Protein AF-A0A7I4YGG4-F1 (afdb_monomer_lite)

Radius of gyration: 18.82 Å; chains: 1; boundi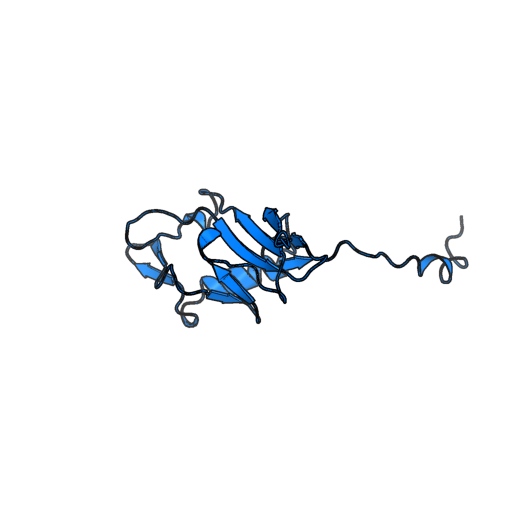ng box: 49×36×64 Å

Organism: Haemonchus contortus (NCBI:txid6289)

Foldseek 3Di:
DPDLPAAEDEAAAADPVLLVQVLCLCPPVVQVQWDDDPNFTEGPDQLAFRDDPNWTKHLDQVSEDADQQFRYKYKYFDDCPPPHQVRYAYPVRHHRGIMITTHGPQWYHHNPDTDHPDPPPPPCVPVPPPDDDD

Sequence (134 aa):
MTADIWSSRFAQTGPIERTSLFRSTVFGAAAGYLKFSDRRHIINDPYRPFMFGSRSYYWNSELQKPTDELPVQCVNKIDPQDSQFGRVHFSNDTRPTEIAYGCAEGDYGCGYNCCQEGTFFTSILFAGYYSCLH

InterPro domains:
  IPR002619 Domain of unknown function CX [PF01705] (57-116)

Secondary structure (DSSP, 8-state):
------EEEE-B---HHHHHHHHHHHH-GGG-SEEEETTEEEES-SSSPEEETTEEEESSTTT----SS--EEEEEEPPTT-TTGGGEE-TTS----EEEEEE-TTEEEETTEEEE-----TTHHHH-SS----

pLDDT: mean 85.74, std 18.83, range [35.34, 98.31]

Structure (mmCIF, N/CA/C/O backbone):
data_AF-A0A7I4YGG4-F1
#
_entry.id   AF-A0A7I4YGG4-F1
#
loop_
_atom_site.group_PDB
_atom_site.id
_atom_site.type_symbol
_atom_site.label_atom_id
_atom_site.label_alt_id
_atom_site.label_comp_id
_atom_site.label_asym_id
_atom_site.label_entity_id
_atom_site.label_seq_id
_atom_site.pdbx_PDB_ins_code
_atom_site.Cartn_x
_atom_site.Cartn_y
_atom_site.Cartn_z
_atom_site.occupancy
_atom_site.B_iso_or_equiv
_atom_site.auth_seq_id
_atom_site.auth_comp_id
_atom_site.auth_asym_id
_atom_site.auth_atom_id
_atom_site.pdbx_PDB_model_num
ATOM 1 N N . MET A 1 1 ? 33.072 -0.814 -4.515 1.00 37.69 1 MET A N 1
ATOM 2 C CA . MET A 1 1 ? 31.872 -0.234 -3.881 1.00 37.69 1 MET A CA 1
ATOM 3 C C . MET A 1 1 ? 30.872 0.022 -4.991 1.00 37.69 1 MET A C 1
ATOM 5 O O . MET A 1 1 ? 30.929 1.069 -5.619 1.00 37.69 1 MET A O 1
ATOM 9 N N . THR A 1 2 ? 30.064 -0.976 -5.335 1.00 43.91 2 THR A N 1
ATOM 10 C CA . THR A 1 2 ? 28.906 -0.777 -6.210 1.00 43.91 2 THR A CA 1
ATOM 11 C C . THR A 1 2 ? 27.868 -0.055 -5.365 1.00 43.91 2 THR A C 1
ATOM 13 O O . THR A 1 2 ? 27.467 -0.572 -4.330 1.00 43.91 2 THR A O 1
ATOM 16 N N . ALA A 1 3 ? 27.541 1.188 -5.711 1.00 48.25 3 ALA A N 1
ATOM 17 C CA . ALA A 1 3 ? 26.389 1.841 -5.114 1.00 48.25 3 ALA A CA 1
ATOM 18 C C . ALA A 1 3 ? 25.163 1.078 -5.611 1.00 48.25 3 ALA A C 1
ATOM 20 O O . ALA A 1 3 ? 24.969 0.982 -6.822 1.00 48.25 3 ALA A O 1
ATOM 21 N N . ASP A 1 4 ? 24.390 0.492 -4.707 1.00 54.34 4 ASP A N 1
ATOM 22 C CA . ASP A 1 4 ? 23.168 -0.183 -5.103 1.00 54.34 4 ASP A CA 1
ATOM 23 C C . ASP A 1 4 ? 22.196 0.888 -5.639 1.00 54.34 4 ASP A C 1
ATOM 25 O O . ASP A 1 4 ? 21.771 1.779 -4.898 1.00 54.34 4 ASP A O 1
ATOM 29 N N . ILE A 1 5 ? 21.915 0.873 -6.949 1.00 61.88 5 ILE A N 1
ATOM 30 C CA . ILE A 1 5 ? 21.136 1.906 -7.664 1.00 61.88 5 ILE A CA 1
ATOM 31 C C . ILE A 1 5 ? 19.633 1.670 -7.434 1.00 61.88 5 ILE A C 1
ATOM 33 O O . ILE A 1 5 ? 18.834 1.560 -8.360 1.00 61.88 5 ILE A O 1
ATOM 37 N N . TRP A 1 6 ? 19.226 1.552 -6.174 1.00 74.81 6 TRP A N 1
ATOM 38 C CA . TRP A 1 6 ? 17.820 1.437 -5.811 1.00 74.81 6 TRP A CA 1
ATOM 39 C C . TRP A 1 6 ? 17.204 2.830 -5.711 1.00 74.81 6 TRP A C 1
ATOM 41 O O . TRP A 1 6 ? 17.750 3.723 -5.060 1.00 74.81 6 TRP A O 1
ATOM 51 N N . SER A 1 7 ? 16.046 3.029 -6.340 1.00 80.25 7 SER A N 1
ATOM 52 C CA . SER A 1 7 ? 15.343 4.313 -6.318 1.00 80.25 7 SER A CA 1
ATOM 53 C C . SER A 1 7 ? 13.973 4.163 -5.670 1.00 80.25 7 SER A C 1
ATOM 55 O O . SER A 1 7 ? 13.187 3.313 -6.080 1.00 80.25 7 SER A O 1
ATOM 57 N N . SER A 1 8 ? 13.679 5.001 -4.672 1.00 87.00 8 SER A N 1
ATOM 58 C CA . SER A 1 8 ? 12.348 5.114 -4.064 1.00 87.00 8 SER A CA 1
ATOM 59 C C . SER A 1 8 ? 11.665 6.398 -4.526 1.00 87.00 8 SER A C 1
ATOM 61 O O . SER A 1 8 ? 12.281 7.467 -4.535 1.00 87.00 8 SER A O 1
ATOM 63 N N . ARG A 1 9 ? 10.402 6.295 -4.952 1.00 88.25 9 ARG A N 1
ATOM 64 C CA . ARG A 1 9 ? 9.614 7.414 -5.484 1.00 88.25 9 ARG A CA 1
ATOM 65 C C . ARG A 1 9 ? 8.170 7.345 -5.002 1.00 88.25 9 ARG A C 1
ATOM 67 O O . ARG A 1 9 ? 7.598 6.264 -4.849 1.00 88.25 9 ARG A O 1
ATOM 74 N N . PHE A 1 10 ? 7.545 8.508 -4.833 1.00 91.50 10 PHE A N 1
ATOM 75 C CA . PHE A 1 10 ? 6.099 8.562 -4.643 1.00 91.50 10 PHE A CA 1
ATOM 76 C C . PHE A 1 10 ? 5.373 8.252 -5.950 1.00 91.50 10 PHE A C 1
ATOM 78 O O . PHE A 1 10 ? 5.771 8.715 -7.021 1.00 91.50 10 PHE A O 1
ATOM 85 N N . ALA A 1 11 ? 4.312 7.457 -5.852 1.00 89.31 11 ALA A N 1
ATOM 86 C CA . ALA A 1 11 ? 3.470 7.131 -6.986 1.00 89.31 11 ALA A CA 1
ATOM 87 C C . ALA A 1 11 ? 2.656 8.363 -7.412 1.00 89.31 11 ALA A C 1
ATOM 89 O O . ALA A 1 11 ? 2.084 9.068 -6.580 1.00 89.31 11 ALA A O 1
ATOM 90 N N . GLN A 1 12 ? 2.585 8.598 -8.718 1.00 91.69 12 GLN A N 1
ATOM 91 C CA . GLN A 1 12 ? 1.694 9.587 -9.324 1.00 91.69 12 GLN A CA 1
ATOM 92 C C . GLN A 1 12 ? 0.256 9.053 -9.366 1.00 91.69 12 GLN A C 1
ATOM 94 O O . GLN A 1 12 ? -0.007 7.920 -8.967 1.00 91.69 12 GLN A O 1
ATOM 99 N N . THR A 1 13 ? -0.700 9.827 -9.880 1.00 90.19 13 THR A N 1
ATOM 100 C CA . THR A 1 13 ? -2.052 9.310 -10.138 1.00 90.19 13 THR A CA 1
ATOM 101 C C . THR A 1 13 ? -2.009 8.198 -11.192 1.00 90.19 13 THR A C 1
ATOM 103 O O . THR A 1 13 ? -1.320 8.307 -12.202 1.00 90.19 13 THR A O 1
ATOM 106 N N . GLY A 1 14 ? -2.731 7.105 -10.943 1.00 87.31 14 GLY A N 1
ATOM 107 C CA . GLY A 1 14 ? -2.787 5.943 -11.832 1.00 87.31 14 GLY A CA 1
ATOM 108 C C . GLY A 1 14 ? -4.140 5.743 -12.512 1.00 87.31 14 GLY A C 1
ATOM 109 O O . GLY A 1 14 ? -5.090 6.477 -12.234 1.00 87.31 14 GLY A O 1
ATOM 110 N N . PRO 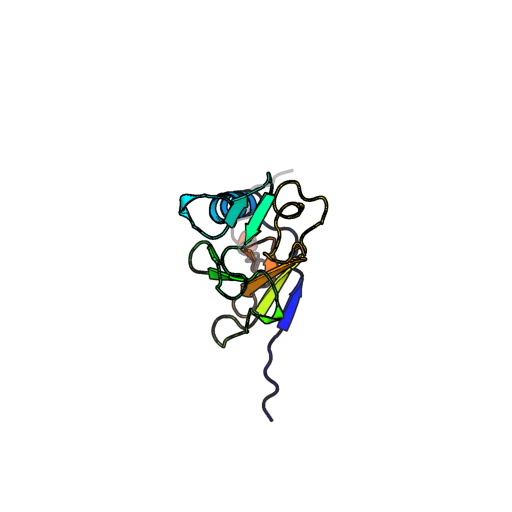A 1 15 ? -4.265 4.701 -13.354 1.00 88.25 15 PRO A N 1
ATOM 111 C CA . PRO A 1 15 ? -5.530 4.335 -13.983 1.00 88.25 15 PRO A CA 1
ATOM 112 C C . PRO A 1 15 ? -6.628 4.044 -12.951 1.00 88.25 15 PRO A C 1
ATOM 114 O O . PRO A 1 15 ? -6.422 3.279 -11.998 1.00 88.25 15 PRO A O 1
ATOM 117 N N . ILE A 1 16 ? -7.813 4.623 -13.164 1.00 90.38 16 ILE A N 1
ATOM 118 C CA . ILE A 1 16 ? -8.960 4.514 -12.247 1.00 90.38 16 ILE A CA 1
ATOM 119 C C . ILE A 1 16 ? -9.421 3.059 -12.121 1.00 90.38 16 ILE A C 1
ATOM 121 O O . ILE A 1 16 ? -9.589 2.564 -11.008 1.00 90.38 16 ILE A O 1
ATOM 125 N N . GLU A 1 17 ? -9.567 2.352 -13.244 1.00 92.38 17 GLU A N 1
ATOM 126 C CA . GLU A 1 17 ? -10.028 0.957 -13.264 1.00 92.38 17 GLU A CA 1
ATOM 127 C C . GLU A 1 17 ? -9.122 0.054 -12.427 1.00 92.38 17 GLU A C 1
ATOM 129 O O . GLU A 1 17 ? -9.586 -0.668 -11.544 1.00 92.38 17 GLU A O 1
ATOM 134 N N . ARG A 1 18 ? -7.804 0.158 -12.630 1.00 92.25 18 ARG A N 1
ATOM 135 C CA . ARG A 1 18 ? -6.834 -0.650 -11.888 1.00 92.25 18 ARG A CA 1
ATOM 136 C C . ARG A 1 18 ? -6.808 -0.297 -10.40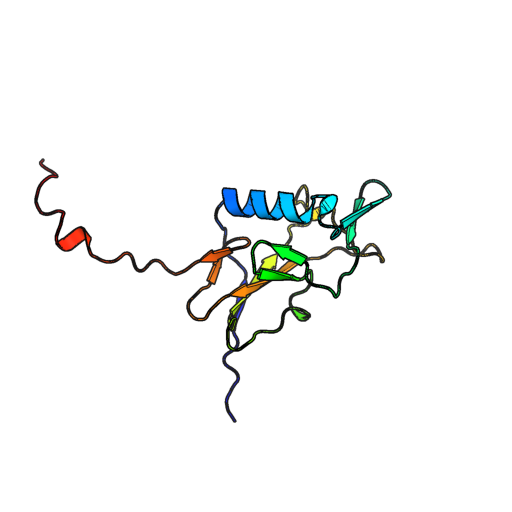2 1.00 92.25 18 ARG A C 1
ATOM 138 O O . ARG A 1 18 ? -6.644 -1.181 -9.567 1.00 92.25 18 ARG A O 1
ATOM 145 N N . THR A 1 19 ? -6.995 0.978 -10.072 1.00 93.19 19 THR A N 1
ATOM 146 C CA . THR A 1 19 ? -7.101 1.454 -8.687 1.00 93.19 19 THR A CA 1
ATOM 147 C C . THR A 1 19 ? -8.349 0.901 -7.995 1.00 93.19 19 THR A C 1
ATOM 149 O O . THR A 1 19 ? -8.281 0.486 -6.838 1.00 93.19 19 THR A O 1
ATOM 152 N N . SER A 1 20 ? -9.476 0.846 -8.707 1.00 95.12 20 SER A N 1
ATOM 153 C CA . SER A 1 20 ? -10.722 0.262 -8.206 1.00 95.12 20 SER A CA 1
ATOM 154 C C . SER A 1 20 ? -10.591 -1.247 -7.990 1.00 95.12 20 SER A C 1
ATOM 156 O O . SER A 1 20 ? -10.927 -1.750 -6.916 1.00 95.12 20 SER A O 1
ATOM 158 N N . LEU A 1 21 ? -9.996 -1.963 -8.952 1.00 96.25 21 LEU A N 1
ATOM 159 C CA . LEU A 1 21 ? -9.707 -3.393 -8.822 1.00 96.25 21 LEU A CA 1
ATOM 160 C C . LEU A 1 21 ? -8.804 -3.675 -7.620 1.00 96.25 21 LEU A C 1
ATOM 162 O O . LEU A 1 21 ? -9.140 -4.527 -6.801 1.00 96.25 21 LEU A O 1
ATOM 166 N N . PHE A 1 22 ? -7.723 -2.911 -7.459 1.00 96.56 22 PHE A N 1
ATOM 167 C CA . PHE A 1 22 ? -6.826 -3.028 -6.312 1.00 96.56 22 PHE A CA 1
ATOM 168 C C . PHE A 1 22 ? -7.578 -2.897 -4.983 1.00 96.56 22 PHE A C 1
ATOM 170 O O . PHE A 1 22 ? -7.480 -3.775 -4.125 1.00 96.56 22 PHE A O 1
ATOM 177 N N . ARG A 1 23 ? -8.396 -1.846 -4.833 1.00 96.19 23 ARG A N 1
ATOM 178 C CA . ARG A 1 23 ? -9.244 -1.650 -3.647 1.00 96.19 23 ARG A CA 1
ATOM 179 C C . ARG A 1 23 ? -10.175 -2.843 -3.434 1.00 96.19 23 ARG A C 1
ATOM 181 O O . ARG A 1 23 ? -10.225 -3.386 -2.336 1.00 96.19 23 ARG A O 1
ATOM 188 N N . SER A 1 24 ? -10.871 -3.299 -4.473 1.00 96.12 24 SER A N 1
ATOM 189 C CA . SER A 1 24 ? -11.785 -4.442 -4.359 1.00 96.12 24 SER A CA 1
ATOM 190 C C . SER A 1 24 ? -11.082 -5.726 -3.895 1.00 96.12 24 SER A C 1
ATOM 192 O O . SER A 1 24 ? -11.634 -6.459 -3.077 1.00 96.12 24 SER A O 1
ATOM 194 N N . THR A 1 25 ? -9.845 -5.970 -4.346 1.00 96.06 25 THR A N 1
ATOM 195 C CA . THR A 1 25 ? -9.036 -7.121 -3.926 1.00 96.06 25 THR A CA 1
ATOM 196 C C . THR A 1 25 ? -8.607 -7.001 -2.468 1.00 96.06 25 THR A C 1
ATOM 198 O O . THR A 1 25 ? -8.789 -7.944 -1.704 1.00 96.06 25 THR A O 1
ATOM 201 N N . VAL A 1 26 ? -8.079 -5.844 -2.056 1.00 96.38 26 VAL A N 1
ATOM 202 C CA . VAL A 1 26 ? -7.570 -5.645 -0.688 1.00 96.38 26 VAL A CA 1
ATOM 203 C C . VAL A 1 26 ? -8.686 -5.722 0.356 1.00 96.38 26 VAL A C 1
ATOM 205 O O . VAL A 1 26 ? -8.506 -6.327 1.412 1.00 96.38 26 VAL A O 1
ATOM 208 N N . PHE A 1 27 ? -9.851 -5.143 0.055 1.00 96.25 27 PHE A N 1
ATOM 209 C CA . PHE A 1 27 ? -11.014 -5.140 0.949 1.00 96.25 27 PHE A CA 1
ATOM 210 C C . PHE A 1 27 ? -11.912 -6.378 0.799 1.00 96.25 27 PHE A C 1
ATOM 212 O O . PHE A 1 27 ? -12.874 -6.534 1.554 1.00 96.25 27 PHE A O 1
ATOM 219 N N . GLY A 1 28 ? -11.619 -7.269 -0.150 1.00 94.81 28 GLY A N 1
ATOM 220 C CA . GLY A 1 28 ? -12.366 -8.505 -0.345 1.00 94.81 28 GLY A CA 1
ATOM 221 C C . GLY A 1 28 ? -12.148 -9.476 0.815 1.00 94.81 28 GLY A C 1
ATOM 222 O O . GLY A 1 28 ? -11.024 -9.897 1.075 1.00 94.81 28 GLY A O 1
ATOM 223 N N . ALA A 1 29 ? -13.225 -9.893 1.488 1.00 88.00 29 ALA A N 1
ATOM 224 C CA . ALA A 1 29 ? -13.138 -10.784 2.652 1.00 88.00 29 ALA A CA 1
ATOM 225 C C . ALA A 1 29 ? -12.409 -12.107 2.347 1.00 88.00 29 ALA A C 1
ATOM 227 O O . ALA A 1 29 ? -11.652 -12.605 3.177 1.00 88.00 29 ALA A O 1
ATOM 228 N N . ALA A 1 30 ? -12.585 -12.637 1.132 1.00 88.94 30 ALA A N 1
ATOM 229 C CA . ALA A 1 30 ? -11.925 -13.858 0.670 1.00 88.94 30 ALA A CA 1
ATOM 230 C C . ALA A 1 30 ? -10.391 -13.736 0.582 1.00 88.94 30 ALA A C 1
ATOM 232 O O . ALA A 1 30 ? -9.702 -14.751 0.614 1.00 88.94 30 ALA A O 1
ATOM 233 N N . ALA A 1 31 ? -9.852 -12.517 0.485 1.00 91.69 31 ALA A N 1
ATOM 234 C CA . ALA A 1 31 ? -8.416 -12.290 0.381 1.00 91.69 31 ALA A CA 1
ATOM 235 C C . ALA A 1 31 ? -7.694 -12.402 1.736 1.00 91.69 31 ALA A C 1
ATOM 237 O O . ALA A 1 31 ? -6.487 -12.630 1.777 1.00 91.69 31 ALA A O 1
ATOM 238 N N . GLY A 1 32 ? -8.417 -12.250 2.853 1.00 94.81 32 GLY A N 1
ATOM 239 C CA . GLY A 1 32 ? -7.864 -12.439 4.195 1.00 94.81 32 GLY A CA 1
ATOM 240 C C . GLY A 1 32 ? -6.807 -11.410 4.618 1.00 94.81 32 GLY A C 1
ATOM 241 O O . GLY A 1 32 ? -6.090 -11.658 5.584 1.00 94.81 32 GLY A O 1
ATOM 242 N N . TYR A 1 33 ? -6.696 -10.264 3.940 1.00 96.44 33 TYR A N 1
ATOM 243 C CA . TYR A 1 33 ? -5.735 -9.205 4.296 1.00 96.44 33 TYR A CA 1
ATOM 244 C C . TYR A 1 33 ? -6.224 -8.307 5.432 1.00 96.44 33 TYR A C 1
ATOM 246 O O . TYR A 1 33 ? -5.434 -7.853 6.262 1.00 96.44 33 TYR A O 1
ATOM 254 N N . LEU A 1 34 ? -7.534 -8.071 5.474 1.00 96.75 34 LEU A N 1
ATOM 255 C CA . LEU A 1 34 ? -8.190 -7.229 6.461 1.00 96.75 34 LEU A CA 1
ATOM 256 C C . LEU A 1 34 ? -9.256 -8.043 7.196 1.00 96.75 34 LEU A C 1
ATOM 258 O O . LEU A 1 34 ? -10.064 -8.733 6.573 1.00 96.75 34 LEU A O 1
ATOM 262 N N . LYS A 1 35 ? -9.306 -7.918 8.518 1.00 95.00 35 LYS A N 1
ATOM 263 C CA . LYS A 1 35 ? -10.446 -8.332 9.338 1.00 95.00 35 LYS A CA 1
ATOM 264 C C . LYS A 1 35 ? -11.321 -7.122 9.611 1.00 95.00 35 LYS A C 1
ATOM 266 O O . LYS A 1 35 ? -10.825 -6.040 9.906 1.00 95.00 35 LYS A O 1
ATOM 271 N N . PHE A 1 36 ? -12.633 -7.305 9.567 1.00 92.50 36 PHE A N 1
ATOM 272 C CA . PHE A 1 36 ? -13.561 -6.281 10.027 1.00 92.50 36 PHE A CA 1
ATOM 273 C C . PHE A 1 36 ? -13.900 -6.511 11.505 1.00 92.50 36 PHE A C 1
ATOM 275 O O . PHE A 1 36 ? -14.379 -7.584 11.869 1.00 92.50 36 PHE A O 1
ATOM 282 N N . SER A 1 37 ? -13.621 -5.525 12.358 1.00 90.50 37 SER A N 1
ATOM 283 C CA . SER A 1 37 ? -13.949 -5.527 13.793 1.00 90.50 37 SER A CA 1
ATOM 284 C C . SER A 1 37 ? -14.276 -4.109 14.230 1.00 90.50 37 SER A C 1
ATOM 286 O O . SER A 1 37 ? -13.655 -3.163 13.753 1.00 90.50 37 SER A O 1
ATOM 288 N N . ASP A 1 38 ? -15.254 -3.943 15.118 1.00 87.62 38 ASP A N 1
ATOM 289 C CA . ASP A 1 38 ? -15.580 -2.642 15.726 1.00 87.62 38 ASP A CA 1
ATOM 290 C C . ASP A 1 38 ? -15.791 -1.515 14.700 1.00 87.62 38 ASP A C 1
ATOM 292 O O . ASP A 1 38 ? -15.353 -0.380 14.881 1.00 87.62 38 ASP A O 1
ATOM 296 N N . ARG A 1 39 ? -16.471 -1.848 13.592 1.00 86.19 39 ARG A N 1
ATOM 297 C CA . ARG A 1 39 ? -16.749 -0.961 12.444 1.00 86.19 39 ARG A CA 1
ATOM 298 C C . ARG A 1 39 ? -15.500 -0.430 11.724 1.00 86.19 39 ARG A C 1
ATOM 300 O O . ARG A 1 39 ? -15.580 0.581 11.027 1.00 86.19 39 ARG A O 1
ATOM 307 N N . ARG A 1 40 ? -14.357 -1.096 11.882 1.00 89.94 40 ARG A N 1
ATOM 308 C CA . ARG A 1 40 ? -13.070 -0.728 11.283 1.00 89.94 40 ARG A CA 1
ATOM 309 C C . ARG A 1 40 ? -12.448 -1.923 10.567 1.00 89.94 40 ARG A C 1
ATOM 311 O O . ARG A 1 40 ? -12.728 -3.077 10.893 1.00 89.94 40 ARG A O 1
ATOM 318 N N . HIS A 1 41 ? -11.598 -1.637 9.586 1.00 96.00 41 HIS A N 1
ATOM 319 C CA . HIS A 1 41 ? -10.772 -2.652 8.941 1.00 96.00 41 HIS A CA 1
ATOM 320 C C . HIS A 1 41 ? -9.427 -2.727 9.658 1.00 96.00 41 HIS A C 1
ATOM 322 O O . HIS A 1 41 ? -8.718 -1.730 9.743 1.00 96.00 41 HIS A O 1
ATOM 328 N N . ILE A 1 42 ? -9.085 -3.901 10.172 1.00 97.00 42 ILE A N 1
ATOM 329 C CA . ILE A 1 42 ? -7.837 -4.170 10.880 1.00 97.00 42 ILE A CA 1
ATOM 330 C C . ILE A 1 42 ? -6.950 -5.028 9.980 1.00 97.00 42 ILE A C 1
ATOM 332 O O . ILE A 1 42 ? -7.401 -6.049 9.461 1.00 97.00 42 ILE A O 1
ATOM 336 N N . ILE A 1 43 ? -5.700 -4.616 9.791 1.00 97.56 43 ILE A N 1
ATOM 337 C CA . ILE A 1 43 ? -4.687 -5.385 9.063 1.00 97.56 43 ILE A CA 1
ATOM 338 C C . ILE A 1 43 ? -4.408 -6.681 9.825 1.00 97.56 43 ILE A C 1
ATOM 340 O O . ILE A 1 43 ? -4.061 -6.641 11.005 1.00 97.56 43 ILE A O 1
ATOM 344 N N . ASN A 1 44 ? -4.554 -7.823 9.148 1.00 96.19 44 ASN A N 1
ATOM 345 C CA . ASN A 1 44 ? -4.371 -9.135 9.775 1.00 96.19 44 ASN A CA 1
ATOM 346 C C . ASN A 1 44 ? -2.905 -9.431 10.106 1.00 96.19 44 ASN A C 1
ATOM 348 O O . ASN A 1 44 ? -2.610 -9.898 11.202 1.00 96.19 44 ASN A O 1
ATOM 352 N N . ASP A 1 45 ? -2.000 -9.149 9.171 1.00 96.06 45 ASP A N 1
ATOM 353 C CA . ASP A 1 45 ? -0.557 -9.306 9.349 1.00 96.06 45 ASP A CA 1
ATOM 354 C C . ASP A 1 45 ? 0.159 -8.143 8.640 1.00 96.06 45 ASP A C 1
ATOM 356 O O . ASP A 1 45 ? 0.155 -8.089 7.409 1.00 96.06 45 ASP A O 1
ATOM 360 N N . PRO A 1 46 ? 0.728 -7.175 9.382 1.00 96.31 46 PRO A N 1
ATOM 361 C CA . PRO A 1 46 ? 1.360 -6.002 8.786 1.00 96.31 46 PRO A CA 1
ATOM 362 C C . PRO A 1 46 ? 2.726 -6.292 8.158 1.00 96.31 46 PRO A C 1
ATOM 364 O O . PRO A 1 46 ? 3.202 -5.474 7.372 1.00 96.31 46 PRO A O 1
ATOM 367 N N . TYR A 1 47 ? 3.353 -7.425 8.490 1.00 96.50 47 TYR A N 1
ATOM 368 C CA . TYR A 1 47 ? 4.681 -7.799 7.998 1.00 96.50 47 TYR A CA 1
ATOM 369 C C . TYR A 1 47 ? 4.616 -8.687 6.757 1.00 96.50 47 TYR A C 1
ATOM 371 O O . TYR A 1 47 ? 5.594 -8.796 6.014 1.00 96.50 47 TYR A O 1
ATOM 379 N N . ARG A 1 48 ? 3.460 -9.305 6.507 1.00 96.00 48 ARG A N 1
ATOM 380 C CA . ARG A 1 48 ? 3.218 -10.104 5.311 1.00 96.00 48 ARG A CA 1
ATOM 381 C C . ARG A 1 48 ? 2.713 -9.226 4.161 1.00 96.00 48 ARG A C 1
ATOM 383 O O . ARG A 1 48 ? 1.785 -8.441 4.360 1.00 96.00 48 ARG A O 1
ATOM 390 N N . PRO A 1 49 ? 3.262 -9.371 2.940 1.00 96.75 49 PRO A N 1
ATOM 391 C CA . PRO A 1 49 ? 2.727 -8.657 1.795 1.00 96.75 49 PRO A CA 1
ATOM 392 C C . PRO A 1 49 ? 1.319 -9.137 1.458 1.00 96.75 49 PRO A C 1
ATOM 394 O O . PRO A 1 49 ? 0.997 -10.324 1.575 1.00 96.75 49 PRO A O 1
ATOM 397 N N . PHE A 1 50 ? 0.508 -8.216 0.954 1.00 96.62 50 PHE A N 1
ATOM 398 C CA . PHE A 1 50 ? -0.725 -8.557 0.264 1.00 96.62 50 PHE A CA 1
ATOM 399 C C . PHE A 1 50 ? -0.495 -8.534 -1.249 1.00 96.62 50 PHE A C 1
ATOM 401 O O . PHE A 1 50 ? 0.327 -7.769 -1.758 1.00 96.62 50 PHE A O 1
ATOM 408 N N . MET A 1 51 ? -1.192 -9.409 -1.972 1.00 96.38 51 MET A N 1
ATOM 409 C CA . MET A 1 51 ? -0.965 -9.628 -3.398 1.00 96.38 51 MET A CA 1
ATOM 410 C C . MET A 1 51 ? -2.054 -8.953 -4.222 1.00 96.38 51 MET A C 1
ATOM 412 O O . MET A 1 51 ? -3.243 -9.073 -3.926 1.00 96.38 51 MET A O 1
ATOM 416 N N . PHE A 1 52 ? -1.651 -8.291 -5.302 1.00 95.38 52 PHE A N 1
ATOM 417 C CA . PHE A 1 52 ? -2.564 -7.834 -6.343 1.00 95.38 52 PHE A CA 1
ATOM 418 C C . PHE A 1 52 ? -1.953 -8.115 -7.716 1.00 95.38 52 PHE A C 1
ATOM 420 O O . PHE A 1 52 ? -0.858 -7.649 -8.044 1.00 95.38 52 PHE A O 1
ATOM 427 N N . GLY A 1 53 ? -2.647 -8.934 -8.510 1.00 92.38 53 GLY A N 1
ATOM 428 C CA . GLY A 1 53 ? -2.027 -9.599 -9.655 1.00 92.38 53 GLY A CA 1
ATOM 429 C C . GLY A 1 53 ? -0.858 -10.472 -9.188 1.00 92.38 53 GLY A C 1
ATOM 430 O O . GLY A 1 53 ? -0.993 -11.243 -8.243 1.00 92.38 53 GLY A O 1
ATOM 431 N N . SER A 1 54 ? 0.303 -10.319 -9.820 1.00 92.31 54 SER A N 1
ATOM 432 C CA . SER A 1 54 ? 1.549 -11.009 -9.460 1.00 92.31 54 SER A CA 1
ATOM 433 C C . SER A 1 54 ? 2.479 -10.184 -8.559 1.00 92.31 54 SER A C 1
ATOM 435 O O . SER A 1 54 ? 3.636 -10.557 -8.379 1.00 92.31 54 SER A O 1
ATOM 437 N N . ARG A 1 55 ? 2.014 -9.051 -8.011 1.00 95.06 55 ARG A N 1
ATOM 438 C CA . ARG A 1 55 ? 2.864 -8.096 -7.288 1.00 95.06 55 ARG A CA 1
ATOM 439 C C . ARG A 1 55 ? 2.551 -8.066 -5.794 1.00 95.06 55 ARG A C 1
ATOM 441 O O . ARG A 1 55 ? 1.385 -8.041 -5.400 1.00 95.06 55 ARG A O 1
ATOM 448 N N . SER A 1 56 ? 3.614 -8.026 -4.997 1.00 97.50 56 SER A N 1
ATOM 449 C CA . SER A 1 56 ? 3.574 -7.841 -3.546 1.00 97.50 56 SER A CA 1
ATOM 450 C C . SER A 1 56 ? 3.458 -6.363 -3.183 1.00 97.50 56 SER A C 1
ATOM 452 O O . SER A 1 56 ? 4.212 -5.531 -3.695 1.00 97.50 56 SER A O 1
ATOM 454 N N . TYR A 1 57 ? 2.545 -6.058 -2.267 1.00 98.31 57 TYR A N 1
ATOM 455 C CA . TYR A 1 57 ? 2.324 -4.731 -1.703 1.00 98.31 57 TYR A CA 1
ATOM 456 C C . TYR A 1 57 ? 2.451 -4.786 -0.182 1.00 98.31 57 TYR A C 1
ATOM 458 O O . TYR A 1 57 ? 2.117 -5.789 0.450 1.00 98.31 57 TYR A O 1
ATOM 466 N N . TYR A 1 58 ? 2.925 -3.691 0.400 1.00 98.31 58 TYR A N 1
ATOM 467 C CA . TYR A 1 58 ? 3.254 -3.590 1.816 1.00 98.31 58 TYR A CA 1
ATOM 468 C C . TYR A 1 58 ? 2.605 -2.353 2.425 1.00 98.31 58 TYR A C 1
ATOM 470 O O . TYR A 1 58 ? 2.529 -1.311 1.781 1.00 98.31 58 TYR A O 1
ATOM 478 N N . TRP A 1 59 ? 2.191 -2.451 3.687 1.00 97.50 59 TRP A N 1
ATOM 479 C CA . TRP A 1 59 ? 1.614 -1.339 4.460 1.00 97.50 59 TRP A CA 1
ATOM 480 C C . TRP A 1 59 ? 2.656 -0.331 4.979 1.00 97.50 59 TRP A C 1
ATOM 482 O O . TRP A 1 59 ? 2.300 0.628 5.661 1.00 97.50 59 TRP A O 1
ATOM 492 N N . ASN A 1 60 ? 3.941 -0.576 4.704 1.00 95.31 60 ASN A N 1
ATOM 493 C CA . ASN A 1 60 ? 5.074 0.274 5.062 1.00 95.31 60 ASN A CA 1
ATOM 494 C C . ASN A 1 60 ? 6.173 0.103 3.994 1.00 95.31 60 ASN A C 1
ATOM 496 O O . ASN A 1 60 ? 6.526 -1.031 3.652 1.00 95.31 60 ASN A O 1
ATOM 500 N N . SER A 1 61 ? 6.711 1.207 3.469 1.00 95.81 61 SER A N 1
ATOM 501 C CA . SER A 1 61 ? 7.820 1.191 2.504 1.00 95.81 61 SER A CA 1
ATOM 502 C C . SER A 1 61 ? 9.094 0.552 3.038 1.00 95.81 61 SER A C 1
ATOM 504 O O . SER A 1 61 ? 9.830 -0.057 2.270 1.00 95.81 61 SER A O 1
ATOM 506 N N . GLU A 1 62 ? 9.326 0.570 4.346 1.00 94.81 62 GLU A N 1
ATOM 507 C CA . GLU A 1 62 ? 10.482 -0.089 4.953 1.00 94.81 62 GLU A CA 1
ATOM 508 C C . GLU A 1 62 ? 10.455 -1.614 4.776 1.00 94.81 62 GLU A C 1
ATOM 510 O O . GLU A 1 62 ? 11.512 -2.248 4.786 1.00 94.81 62 GLU A O 1
ATOM 515 N N . LEU A 1 63 ? 9.269 -2.211 4.607 1.00 96.12 63 LEU A N 1
ATOM 516 C CA . LEU A 1 63 ? 9.101 -3.654 4.405 1.00 96.12 63 LEU A CA 1
ATOM 517 C C . LEU A 1 63 ? 9.254 -4.066 2.942 1.00 96.12 63 LEU A C 1
ATOM 519 O O . LEU A 1 63 ? 9.648 -5.198 2.663 1.00 96.12 63 LEU A O 1
ATOM 523 N N . GLN A 1 64 ? 8.971 -3.160 2.006 1.00 95.88 64 GLN A N 1
ATOM 524 C CA . GLN A 1 64 ? 9.238 -3.414 0.600 1.00 95.88 64 GLN A CA 1
ATOM 525 C C . GLN A 1 64 ? 10.740 -3.239 0.363 1.00 95.88 64 GLN A C 1
ATOM 527 O O . GLN A 1 64 ? 11.281 -2.147 0.508 1.00 95.88 64 GLN A O 1
ATOM 532 N N . LYS A 1 65 ? 11.428 -4.324 0.008 1.00 93.94 65 LYS A N 1
ATOM 533 C CA . LYS A 1 65 ? 12.847 -4.280 -0.353 1.00 93.94 65 LYS A CA 1
ATOM 534 C C . LYS A 1 65 ? 12.987 -4.347 -1.876 1.00 93.94 65 LYS A C 1
ATOM 536 O O . LYS A 1 65 ? 12.440 -5.282 -2.463 1.00 93.94 65 LYS A O 1
ATOM 541 N N . PRO A 1 66 ? 13.659 -3.373 -2.515 1.00 92.00 66 PRO A N 1
ATOM 542 C CA . PRO A 1 66 ? 14.044 -3.475 -3.919 1.00 92.00 66 PRO A CA 1
ATOM 543 C C . PRO A 1 66 ? 14.829 -4.765 -4.194 1.00 92.00 66 PRO A C 1
ATOM 545 O O . PRO A 1 66 ? 15.577 -5.230 -3.331 1.00 92.00 66 PRO A O 1
ATOM 548 N N . THR A 1 67 ? 14.632 -5.339 -5.378 1.00 92.81 67 THR A N 1
ATOM 549 C CA . THR A 1 67 ? 15.364 -6.516 -5.877 1.00 92.81 67 THR A CA 1
ATOM 550 C C . THR A 1 67 ? 15.858 -6.239 -7.287 1.00 92.81 67 THR A C 1
ATOM 552 O O . THR A 1 67 ? 15.371 -5.303 -7.919 1.00 92.81 67 THR A O 1
ATOM 555 N N . ASP A 1 68 ? 16.764 -7.070 -7.804 1.00 91.94 68 ASP A N 1
ATOM 556 C CA . ASP A 1 68 ? 17.293 -6.921 -9.166 1.00 91.94 68 ASP A CA 1
ATOM 557 C C . ASP A 1 68 ? 16.170 -6.889 -10.222 1.00 91.94 68 ASP A C 1
ATOM 559 O O . ASP A 1 68 ? 16.242 -6.134 -11.188 1.00 91.94 68 ASP A O 1
ATOM 563 N N . GLU A 1 69 ? 15.084 -7.644 -10.022 1.00 91.62 69 GLU A N 1
ATOM 564 C CA . GLU A 1 69 ? 13.924 -7.646 -10.922 1.00 91.62 69 GLU A CA 1
ATOM 565 C C . GLU A 1 69 ? 12.994 -6.442 -10.725 1.00 91.62 69 GLU A C 1
ATOM 567 O O . GLU A 1 69 ? 12.316 -6.020 -11.665 1.00 91.62 69 GLU A O 1
ATOM 572 N N . LEU A 1 70 ? 12.910 -5.910 -9.502 1.00 94.44 70 LEU A N 1
ATOM 573 C CA . LEU A 1 70 ? 12.032 -4.799 -9.129 1.00 94.44 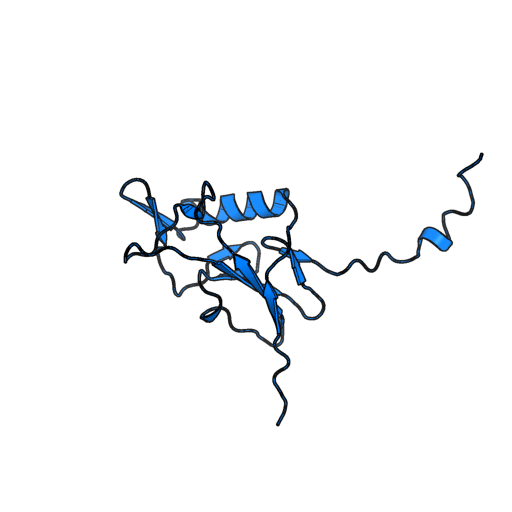70 LEU A CA 1
ATOM 574 C C . LEU A 1 70 ? 12.819 -3.688 -8.404 1.00 94.44 70 LEU A C 1
ATOM 576 O O . LEU A 1 70 ? 12.582 -3.443 -7.211 1.00 94.44 70 LEU A O 1
ATOM 580 N N . PRO A 1 71 ? 13.746 -3.005 -9.104 1.00 95.06 71 PRO A N 1
ATOM 581 C CA . PRO A 1 71 ? 14.660 -2.035 -8.504 1.00 95.06 71 PRO A CA 1
ATOM 582 C C . PRO A 1 71 ? 13.993 -0.741 -8.028 1.00 95.06 71 PRO A C 1
ATOM 584 O O . PRO A 1 71 ? 14.570 0.004 -7.230 1.00 95.06 71 PRO A O 1
ATOM 587 N N . VAL A 1 72 ? 12.799 -0.431 -8.536 1.00 94.75 72 VAL A N 1
ATOM 588 C CA . VAL A 1 72 ? 12.124 0.845 -8.282 1.00 94.75 72 VAL A CA 1
ATOM 589 C C . VAL A 1 72 ? 11.058 0.661 -7.211 1.00 94.75 72 VAL A C 1
ATOM 591 O O . VAL A 1 72 ? 10.009 0.074 -7.462 1.00 94.75 72 VAL A O 1
ATOM 594 N N . GLN A 1 73 ? 11.273 1.208 -6.020 1.00 96.69 73 GLN A N 1
ATOM 595 C CA . GLN A 1 73 ? 10.240 1.257 -4.991 1.00 96.69 73 GLN A CA 1
ATOM 596 C C . GLN A 1 73 ? 9.260 2.400 -5.279 1.00 96.69 73 GLN A C 1
ATOM 598 O O . GLN A 1 73 ? 9.639 3.565 -5.387 1.00 96.69 73 GLN A O 1
ATOM 603 N N . CYS A 1 74 ? 7.977 2.067 -5.349 1.00 97.12 74 CYS A N 1
ATOM 604 C CA . CYS A 1 74 ? 6.876 3.001 -5.516 1.00 97.12 74 CYS A CA 1
ATOM 605 C C . CYS A 1 74 ? 6.056 3.069 -4.231 1.00 97.12 74 CYS A C 1
ATOM 607 O O . CYS A 1 74 ? 5.632 2.039 -3.706 1.00 97.12 74 CYS A O 1
ATOM 609 N N . VAL A 1 75 ? 5.811 4.283 -3.744 1.00 97.69 75 VAL A N 1
ATOM 610 C CA . VAL A 1 75 ? 5.088 4.536 -2.494 1.00 97.69 75 VAL A CA 1
ATOM 611 C C . VAL A 1 75 ? 3.856 5.383 -2.777 1.00 97.69 75 VAL A C 1
ATOM 613 O O . VAL A 1 75 ? 3.963 6.533 -3.196 1.00 97.69 75 VAL A O 1
ATOM 616 N N . ASN A 1 76 ? 2.672 4.837 -2.533 1.00 96.88 76 ASN A N 1
ATOM 617 C CA . ASN A 1 76 ? 1.422 5.576 -2.624 1.00 96.88 76 ASN A CA 1
ATOM 618 C C . ASN A 1 76 ? 0.990 6.017 -1.220 1.00 96.88 76 ASN A C 1
ATOM 620 O O . ASN A 1 76 ? 0.778 5.172 -0.349 1.00 96.88 76 ASN A O 1
ATOM 624 N N . LYS A 1 77 ? 0.891 7.327 -0.978 1.00 96.06 77 LYS A N 1
ATOM 625 C CA . LYS A 1 77 ? 0.452 7.855 0.320 1.00 96.06 77 LYS A CA 1
ATOM 626 C C . LYS A 1 77 ? -1.042 7.612 0.511 1.00 96.06 77 LYS A C 1
ATOM 628 O O . LYS A 1 77 ? -1.835 7.793 -0.408 1.00 96.06 77 LYS A O 1
ATOM 633 N N . ILE A 1 78 ? -1.423 7.221 1.720 1.00 96.31 78 ILE A N 1
ATOM 634 C CA . ILE A 1 78 ? -2.827 7.109 2.104 1.00 96.31 78 ILE A CA 1
ATOM 635 C C . ILE A 1 78 ? -3.263 8.462 2.657 1.00 96.31 78 ILE A C 1
ATOM 637 O O . ILE A 1 78 ? -2.742 8.915 3.677 1.00 96.31 78 ILE A O 1
ATOM 641 N N . ASP A 1 79 ? -4.235 9.091 2.000 1.00 94.31 79 ASP A N 1
ATOM 642 C CA . ASP A 1 79 ? -4.943 10.232 2.575 1.00 94.31 79 ASP A CA 1
ATOM 643 C C . ASP A 1 79 ? -5.748 9.752 3.801 1.00 94.31 79 ASP A C 1
ATOM 645 O O . ASP A 1 79 ? -6.574 8.842 3.668 1.00 94.31 79 ASP A O 1
ATOM 649 N N . PRO A 1 80 ? -5.557 10.338 4.999 1.00 93.62 80 PRO A N 1
ATOM 650 C CA . PRO A 1 80 ? -6.368 10.020 6.172 1.00 93.62 80 PRO A CA 1
ATOM 651 C C . PRO A 1 80 ? -7.880 10.220 5.975 1.00 93.62 80 PRO A C 1
ATOM 653 O O . PRO A 1 80 ? -8.660 9.648 6.738 1.00 93.62 80 PRO A O 1
ATOM 656 N N . GLN A 1 81 ? -8.291 11.030 4.993 1.00 95.31 81 GLN A N 1
ATOM 657 C CA . GLN A 1 81 ? -9.688 11.254 4.609 1.00 95.31 81 GLN A CA 1
ATOM 658 C C . GLN A 1 81 ? -10.190 10.280 3.532 1.00 95.31 81 GLN A C 1
ATOM 660 O O . GLN A 1 81 ? -11.370 10.327 3.178 1.00 95.31 81 GLN A O 1
ATOM 665 N N . ASP A 1 82 ? -9.343 9.377 3.022 1.00 94.25 82 ASP A N 1
ATOM 666 C CA . ASP A 1 82 ? -9.778 8.360 2.067 1.00 94.25 82 ASP A CA 1
ATOM 667 C C . ASP A 1 82 ? -10.889 7.495 2.676 1.00 94.25 82 ASP A C 1
ATOM 669 O O . ASP A 1 82 ? -10.772 6.955 3.781 1.00 94.25 82 ASP A O 1
ATOM 673 N N . SER A 1 83 ? -11.985 7.343 1.933 1.00 91.81 83 SER A N 1
ATOM 674 C CA . SER A 1 83 ? -13.199 6.683 2.416 1.00 91.81 83 SER A CA 1
ATOM 675 C C . SER A 1 83 ? -13.008 5.201 2.751 1.00 91.81 83 SER A C 1
ATOM 677 O O . SER A 1 83 ? -13.792 4.657 3.534 1.00 91.81 83 SER A O 1
ATOM 679 N N . GLN A 1 84 ? -11.980 4.556 2.192 1.00 93.44 84 GLN A N 1
ATOM 680 C CA . GLN A 1 84 ? -11.658 3.152 2.421 1.00 93.44 84 GLN A CA 1
ATOM 681 C C . GLN A 1 84 ? -10.345 3.006 3.192 1.00 93.44 84 GLN A C 1
ATOM 683 O O . GLN A 1 84 ? -10.354 2.570 4.344 1.00 93.44 84 GLN A O 1
ATOM 688 N N . PHE A 1 85 ? -9.216 3.387 2.593 1.00 95.62 85 PHE A N 1
ATOM 689 C CA . PHE A 1 85 ? -7.893 3.204 3.190 1.00 95.62 85 PHE A CA 1
ATOM 690 C C . PHE A 1 85 ? -7.674 4.078 4.429 1.00 95.62 85 PHE A C 1
ATOM 692 O O . PHE A 1 85 ? -7.011 3.629 5.361 1.00 95.62 85 PHE A O 1
ATOM 699 N N . GLY A 1 86 ? -8.311 5.250 4.524 1.00 94.06 86 GLY A N 1
ATOM 700 C CA . GLY A 1 86 ? -8.257 6.103 5.720 1.00 94.06 86 GLY A CA 1
ATOM 701 C C . GLY A 1 86 ? -8.920 5.481 6.961 1.00 94.06 86 GLY A C 1
ATOM 702 O O . GLY A 1 86 ? -8.738 5.965 8.080 1.00 94.06 86 GLY A O 1
ATOM 703 N N . ARG A 1 87 ? -9.672 4.383 6.783 1.00 93.44 87 ARG A N 1
ATOM 704 C CA . ARG A 1 87 ? -10.343 3.610 7.846 1.00 93.44 87 ARG A CA 1
ATOM 705 C C . ARG A 1 87 ? -9.671 2.266 8.138 1.00 93.44 87 ARG A C 1
ATOM 707 O O . ARG A 1 87 ? -10.232 1.457 8.884 1.00 93.44 87 ARG A O 1
ATOM 714 N N . VAL A 1 88 ? -8.509 2.011 7.541 1.00 96.56 88 VAL A N 1
ATOM 715 C CA . VAL A 1 88 ? -7.679 0.843 7.841 1.00 96.56 88 VAL A CA 1
ATOM 716 C C . VAL A 1 88 ? -6.807 1.151 9.055 1.00 96.56 88 VAL A C 1
ATOM 718 O O . VAL A 1 88 ? -6.282 2.253 9.195 1.00 96.56 88 VAL A O 1
ATOM 721 N N . HIS A 1 89 ? -6.670 0.176 9.945 1.00 97.12 89 HIS A N 1
ATOM 722 C CA . HIS A 1 89 ? -5.904 0.277 11.179 1.00 97.12 89 HIS A CA 1
ATOM 723 C C . HIS A 1 89 ? -4.978 -0.928 11.344 1.00 97.12 89 HIS A C 1
ATOM 725 O O . HIS A 1 89 ? -5.289 -2.043 10.927 1.00 97.12 89 HIS A O 1
ATOM 731 N N . PHE A 1 90 ? -3.852 -0.707 12.005 1.00 96.81 90 PHE A N 1
ATOM 732 C CA . PHE A 1 90 ? -3.074 -1.766 12.629 1.00 96.81 90 PHE A CA 1
ATOM 733 C C . PHE A 1 90 ? -3.753 -2.231 13.928 1.00 96.81 90 PHE A C 1
ATOM 735 O O . PHE A 1 90 ? -4.663 -1.582 14.446 1.00 96.81 90 PHE A O 1
ATOM 742 N N . SER A 1 91 ? -3.302 -3.358 14.482 1.00 94.62 91 SER A N 1
ATOM 743 C CA . SER A 1 91 ? -3.836 -3.914 15.736 1.00 94.62 91 SER A CA 1
ATOM 744 C C . SER A 1 91 ? -3.583 -3.034 16.967 1.00 94.62 91 SER A C 1
ATOM 746 O O . SER A 1 91 ? -4.293 -3.159 17.958 1.00 94.62 91 SER A O 1
ATOM 748 N N . ASN A 1 92 ? -2.603 -2.132 16.900 1.00 94.56 92 ASN A N 1
ATOM 749 C CA . ASN A 1 92 ? -2.298 -1.130 17.926 1.00 94.56 92 ASN A CA 1
ATOM 750 C C . ASN A 1 92 ? -3.043 0.204 17.702 1.00 94.56 92 ASN A C 1
ATOM 752 O O . ASN A 1 92 ? -2.598 1.241 18.187 1.00 94.56 92 ASN A O 1
ATOM 756 N N . ASP A 1 93 ? -4.128 0.187 16.921 1.00 92.50 93 ASP A N 1
ATOM 757 C CA . ASP A 1 93 ? -4.969 1.330 16.548 1.00 92.50 93 ASP A CA 1
ATOM 758 C C . ASP A 1 93 ? -4.307 2.427 15.696 1.00 92.50 93 ASP A C 1
ATOM 760 O O . ASP A 1 93 ? -5.018 3.314 15.200 1.00 92.50 93 ASP A O 1
ATOM 764 N N . THR A 1 94 ? -2.998 2.364 15.428 1.00 95.56 94 THR A N 1
ATOM 765 C CA . THR A 1 94 ? -2.360 3.293 14.487 1.00 95.56 94 THR A CA 1
ATOM 766 C C . THR A 1 94 ? -2.809 3.005 13.054 1.00 95.56 94 THR A C 1
ATOM 768 O O . THR A 1 94 ? -3.410 1.969 12.757 1.00 95.56 94 THR A O 1
ATOM 771 N N . ARG A 1 95 ? -2.575 3.953 12.143 1.00 95.88 95 ARG A N 1
ATOM 772 C CA . ARG A 1 95 ? -3.002 3.841 10.743 1.00 95.88 95 ARG A CA 1
ATOM 773 C C . ARG A 1 95 ? -1.802 3.685 9.816 1.00 95.88 95 ARG A C 1
ATOM 775 O O . ARG A 1 95 ? -0.793 4.354 10.048 1.00 95.88 95 ARG A O 1
ATOM 782 N N . PRO A 1 96 ? -1.908 2.866 8.755 1.00 97.00 96 PRO A N 1
ATOM 783 C CA . PRO A 1 96 ? -0.939 2.920 7.674 1.00 97.00 96 PRO A CA 1
ATOM 784 C C . PRO A 1 96 ? -1.010 4.300 7.015 1.00 97.00 96 PRO A C 1
ATOM 786 O O . PRO A 1 96 ? -2.088 4.853 6.801 1.00 97.00 96 PRO A O 1
ATOM 789 N N . THR A 1 97 ? 0.151 4.864 6.706 1.00 97.31 97 THR A N 1
ATOM 790 C CA . THR A 1 97 ? 0.272 6.173 6.044 1.00 97.31 97 THR A CA 1
ATOM 791 C C . THR A 1 97 ? 0.567 6.034 4.555 1.00 97.31 97 THR A C 1
ATOM 793 O O . THR A 1 97 ? 0.556 7.018 3.814 1.00 97.31 97 THR A O 1
ATOM 796 N N . GLU A 1 98 ? 0.836 4.813 4.100 1.00 97.44 98 GLU A N 1
ATOM 797 C CA . GLU A 1 98 ? 1.270 4.523 2.746 1.00 97.44 98 GLU A CA 1
ATOM 798 C C . GLU A 1 98 ? 1.088 3.050 2.384 1.00 97.44 98 GLU A C 1
ATOM 800 O O . GLU A 1 98 ? 0.865 2.190 3.236 1.00 97.44 98 GLU A O 1
ATOM 805 N N . ILE A 1 99 ? 1.204 2.778 1.089 1.00 98.12 99 ILE A N 1
ATOM 806 C CA . ILE A 1 99 ? 1.316 1.446 0.513 1.00 98.12 99 ILE A CA 1
ATOM 807 C C . ILE A 1 99 ? 2.513 1.454 -0.429 1.00 98.12 99 ILE A C 1
ATOM 809 O O . ILE A 1 99 ? 2.592 2.304 -1.315 1.00 98.12 99 ILE A O 1
ATOM 813 N N . ALA A 1 100 ? 3.414 0.491 -0.271 1.00 98.12 100 ALA A N 1
ATOM 814 C CA . ALA A 1 100 ? 4.617 0.379 -1.082 1.00 98.12 100 ALA A CA 1
ATOM 815 C C . ALA A 1 100 ? 4.635 -0.893 -1.931 1.00 98.12 100 ALA A C 1
ATOM 817 O O . ALA A 1 100 ? 4.137 -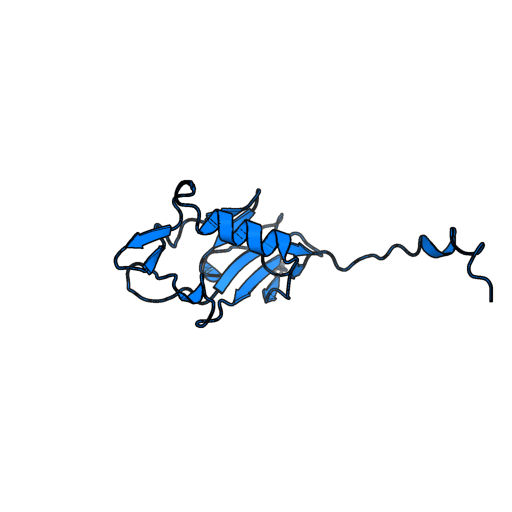1.938 -1.514 1.00 98.12 100 ALA A O 1
ATOM 818 N N . TYR A 1 101 ? 5.228 -0.804 -3.118 1.00 98.12 101 TYR A N 1
ATOM 819 C CA . TYR A 1 101 ? 5.400 -1.909 -4.061 1.00 98.12 101 TYR A CA 1
ATOM 820 C C . TYR A 1 101 ? 6.615 -1.665 -4.960 1.00 98.12 101 TYR A C 1
ATOM 822 O O . TYR A 1 101 ? 7.012 -0.525 -5.169 1.00 98.12 101 TYR A O 1
ATOM 830 N N . GLY A 1 102 ? 7.219 -2.727 -5.490 1.00 96.81 102 GLY A N 1
ATOM 831 C CA . GLY A 1 102 ? 8.329 -2.603 -6.444 1.00 96.81 102 GLY A CA 1
ATOM 832 C C . GLY A 1 102 ? 7.830 -2.467 -7.883 1.00 96.81 102 GLY A C 1
ATOM 833 O O . GLY A 1 102 ? 6.754 -2.974 -8.188 1.00 96.81 102 GLY A O 1
ATOM 834 N N . CYS A 1 103 ? 8.611 -1.852 -8.765 1.00 95.88 103 CYS A N 1
ATOM 835 C CA . CYS A 1 103 ? 8.444 -1.776 -10.217 1.00 95.88 103 CYS A CA 1
ATOM 836 C C . CYS A 1 103 ? 9.769 -2.113 -10.912 1.00 95.88 103 CYS A C 1
ATOM 838 O O . CYS A 1 103 ? 10.829 -2.042 -10.287 1.00 95.88 103 CYS A O 1
ATOM 840 N N . ALA A 1 104 ? 9.687 -2.512 -12.184 1.00 94.25 104 ALA A N 1
ATOM 841 C CA . ALA A 1 104 ? 10.861 -2.828 -12.989 1.00 94.25 104 ALA A CA 1
ATOM 842 C C . ALA A 1 104 ? 11.716 -1.575 -13.240 1.00 94.25 104 ALA A C 1
ATOM 844 O O . ALA A 1 104 ? 11.267 -0.444 -13.038 1.00 94.25 104 ALA A O 1
ATOM 845 N N . GLU A 1 105 ? 12.953 -1.772 -13.686 1.00 91.56 105 GLU A N 1
ATOM 846 C CA . GLU A 1 105 ? 13.796 -0.662 -14.128 1.00 91.56 105 GLU A CA 1
ATOM 847 C C . GLU A 1 105 ? 13.126 0.113 -15.276 1.00 91.56 105 GLU A C 1
ATOM 849 O O . GLU A 1 105 ? 12.508 -0.479 -16.158 1.00 91.56 105 GLU A O 1
ATOM 854 N N . GLY A 1 106 ? 13.220 1.445 -15.254 1.00 88.94 106 GLY A N 1
ATOM 855 C CA . GLY A 1 106 ? 12.588 2.325 -16.247 1.00 88.94 106 GLY A CA 1
ATOM 856 C C . GLY A 1 106 ? 11.091 2.583 -16.031 1.00 88.94 106 GLY A C 1
ATOM 857 O O . GLY A 1 106 ? 10.562 3.552 -16.576 1.00 88.94 106 GLY A O 1
ATOM 858 N N . ASP A 1 107 ? 10.418 1.792 -15.194 1.00 92.88 107 ASP A N 1
ATOM 859 C CA . ASP A 1 107 ? 9.035 2.046 -14.795 1.00 92.88 107 ASP A CA 1
ATOM 860 C C . ASP A 1 107 ? 8.961 3.069 -13.642 1.00 92.88 107 ASP A C 1
ATOM 862 O O . ASP A 1 107 ? 9.883 3.235 -12.836 1.00 92.88 107 ASP A O 1
ATOM 866 N N . TYR A 1 108 ? 7.803 3.714 -13.504 1.00 92.00 108 TYR A N 1
ATOM 867 C CA . TYR A 1 108 ? 7.451 4.556 -12.362 1.00 92.00 108 TYR A CA 1
ATOM 868 C C . TYR A 1 108 ? 6.097 4.163 -11.760 1.00 92.00 108 TYR A C 1
ATOM 870 O O . TYR A 1 108 ? 5.254 3.523 -12.392 1.00 92.00 108 TYR A O 1
ATOM 878 N N . GLY A 1 109 ? 5.866 4.563 -10.510 1.00 94.06 109 GLY A N 1
ATOM 879 C CA . GLY A 1 109 ? 4.607 4.306 -9.815 1.00 94.06 109 GLY A CA 1
ATOM 880 C C . GLY A 1 109 ? 3.488 5.226 -10.295 1.00 94.06 109 GLY A C 1
ATOM 881 O O . GLY A 1 109 ? 3.623 6.446 -10.237 1.00 94.06 109 GLY A O 1
ATOM 882 N N . CYS A 1 110 ? 2.359 4.652 -10.705 1.00 93.94 110 CYS A N 1
ATOM 883 C CA . CYS A 1 110 ? 1.138 5.365 -11.077 1.00 93.94 110 CYS A CA 1
ATOM 884 C C . CYS A 1 110 ? -0.069 4.713 -10.371 1.00 93.94 110 CYS A C 1
ATOM 886 O O . CYS A 1 110 ? -0.610 3.680 -10.779 1.00 93.94 110 CYS A O 1
ATOM 888 N N . GLY A 1 111 ? -0.488 5.295 -9.250 1.00 94.44 111 GLY A N 1
ATOM 889 C CA . GLY A 1 111 ? -1.526 4.787 -8.361 1.00 94.44 111 GLY A CA 1
ATOM 890 C C . GLY A 1 111 ? -1.062 3.517 -7.658 1.00 94.44 111 GLY A C 1
ATOM 891 O O . GLY A 1 111 ? -0.197 3.555 -6.790 1.00 94.44 111 GLY A O 1
ATOM 892 N N . TYR A 1 112 ? -1.651 2.384 -8.033 1.00 95.31 112 TYR A N 1
ATOM 893 C CA . TYR A 1 112 ? -1.208 1.059 -7.588 1.00 95.31 112 TYR A CA 1
ATOM 894 C C . TYR A 1 112 ? -0.652 0.237 -8.754 1.00 95.31 112 TYR A C 1
ATOM 896 O O . TYR A 1 112 ? -0.704 -0.990 -8.725 1.00 95.31 112 TYR A O 1
ATOM 904 N N . ASN A 1 113 ? -0.180 0.890 -9.819 1.00 95.00 113 ASN A N 1
ATOM 905 C CA . ASN A 1 113 ? 0.419 0.269 -10.999 1.00 95.00 113 ASN A CA 1
ATOM 906 C C . ASN A 1 113 ? 1.860 0.735 -11.232 1.00 95.00 113 ASN A C 1
ATOM 908 O O . ASN A 1 113 ? 2.288 1.746 -10.675 1.00 95.00 113 ASN A O 1
ATOM 912 N N . CYS A 1 114 ? 2.575 -0.004 -12.077 1.00 94.00 114 CYS A N 1
ATOM 913 C CA . CYS A 1 114 ? 3.787 0.462 -12.734 1.00 94.00 114 CYS A CA 1
ATOM 914 C C . CYS A 1 114 ? 3.397 0.978 -14.122 1.00 94.00 114 CYS A C 1
ATOM 916 O O . CYS A 1 114 ? 2.686 0.289 -14.859 1.00 94.00 114 CYS A O 1
ATOM 918 N N . CYS A 1 115 ? 3.802 2.199 -14.439 1.00 93.12 115 CYS A N 1
ATOM 919 C CA . CYS A 1 115 ? 3.641 2.803 -15.750 1.00 93.12 115 CYS A CA 1
ATOM 920 C C . CYS A 1 115 ? 5.019 3.015 -16.364 1.00 93.12 115 CYS A C 1
ATOM 922 O O . CYS A 1 115 ? 5.984 3.305 -15.662 1.00 93.12 115 CYS A O 1
ATOM 924 N N . GLN A 1 116 ? 5.080 2.913 -17.683 1.00 90.69 116 GLN A N 1
ATOM 925 C CA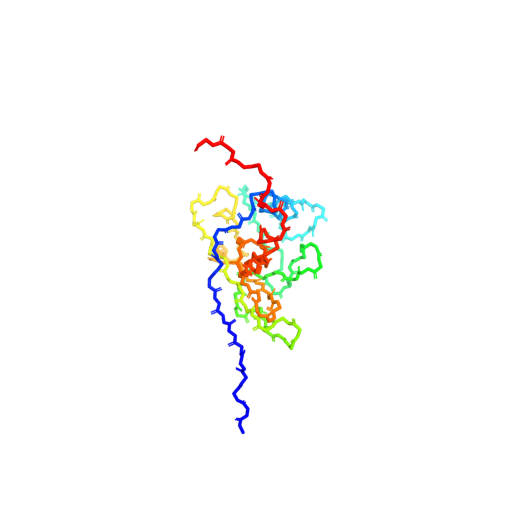 . GLN A 1 116 ? 6.237 3.342 -18.452 1.00 90.69 116 GLN A CA 1
ATOM 926 C C . GLN A 1 116 ? 6.026 4.785 -18.871 1.00 90.69 116 GLN A C 1
ATOM 928 O O . GLN A 1 116 ? 4.893 5.202 -19.145 1.00 90.69 116 GLN A O 1
ATOM 933 N N . GLU A 1 117 ? 7.103 5.567 -18.915 1.00 78.25 117 GLU A N 1
ATOM 934 C CA . GLU A 1 117 ? 7.052 6.796 -19.694 1.00 78.25 117 GLU A CA 1
ATOM 935 C C . GLU A 1 117 ? 6.774 6.360 -21.124 1.00 78.25 117 GLU A C 1
ATOM 937 O O . GLU A 1 117 ? 7.486 5.519 -21.675 1.00 78.25 117 GLU A O 1
ATOM 942 N N . GLY A 1 118 ? 5.661 6.830 -21.686 1.00 62.00 118 GLY A N 1
ATOM 943 C CA . GLY A 1 118 ? 5.287 6.436 -23.027 1.00 62.00 118 GLY A CA 1
ATOM 944 C C . GLY A 1 118 ? 6.430 6.790 -23.966 1.00 62.00 118 GLY A C 1
ATOM 945 O O . GLY A 1 118 ? 6.610 7.957 -24.302 1.00 62.00 118 GLY A O 1
ATOM 946 N N . THR A 1 119 ? 7.143 5.784 -24.473 1.00 48.28 119 THR A N 1
ATOM 947 C CA . THR A 1 119 ? 7.632 5.874 -25.840 1.00 48.28 119 THR A CA 1
ATOM 948 C C . THR A 1 119 ? 6.373 5.873 -26.693 1.00 48.28 119 THR A C 1
ATOM 950 O O . THR A 1 119 ? 5.907 4.846 -27.181 1.00 48.28 119 THR A O 1
ATOM 953 N N . PHE A 1 120 ? 5.760 7.053 -26.830 1.00 47.69 120 PHE A N 1
ATOM 954 C CA . PHE A 1 120 ? 4.984 7.368 -28.012 1.00 47.69 120 PHE A CA 1
ATOM 955 C C . PHE A 1 120 ? 5.958 7.155 -29.162 1.00 47.69 120 PHE A C 1
ATOM 957 O O . PHE A 1 120 ? 6.724 8.045 -29.526 1.00 47.69 120 PHE A O 1
ATOM 964 N N . PHE A 1 121 ? 5.999 5.926 -29.670 1.00 45.00 121 PHE A N 1
ATOM 965 C CA . PHE A 1 121 ? 6.639 5.643 -30.924 1.00 45.00 121 PHE A CA 1
ATOM 966 C C . PHE A 1 121 ? 6.049 6.647 -31.902 1.00 45.00 121 PHE A C 1
ATOM 968 O O . PHE A 1 121 ? 4.841 6.699 -32.149 1.00 45.00 121 PHE A O 1
ATOM 975 N N . THR A 1 122 ? 6.937 7.454 -32.453 1.00 41.62 122 THR A N 1
ATOM 976 C CA . THR A 1 122 ? 6.777 8.290 -33.633 1.00 41.62 122 THR A CA 1
ATOM 977 C C . THR A 1 122 ? 6.476 7.435 -34.876 1.00 41.62 122 THR A C 1
ATOM 979 O O . THR A 1 122 ? 6.957 7.706 -35.967 1.00 41.62 122 THR A O 1
ATOM 982 N N . SER A 1 123 ? 5.628 6.410 -34.752 1.00 39.00 123 SER A N 1
ATOM 983 C CA . SER A 1 123 ? 5.044 5.657 -35.863 1.00 39.00 123 SER A CA 1
ATOM 984 C C . SER A 1 123 ? 3.966 6.465 -36.594 1.00 39.00 123 SER A C 1
ATOM 986 O O . SER A 1 123 ? 3.580 6.106 -37.702 1.00 39.00 123 SER A O 1
ATOM 988 N N . ILE A 1 124 ? 3.522 7.599 -36.036 1.00 47.81 124 ILE A N 1
ATOM 989 C CA . ILE A 1 124 ? 2.599 8.521 -36.719 1.00 47.81 124 ILE A CA 1
ATOM 990 C C . ILE A 1 124 ? 3.305 9.290 -37.859 1.00 47.81 124 ILE A C 1
ATOM 992 O O . ILE A 1 124 ? 2.636 9.814 -38.745 1.00 47.81 124 ILE A O 1
ATOM 996 N N . LEU A 1 125 ? 4.645 9.285 -37.942 1.00 44.78 125 LEU A N 1
ATOM 997 C CA . LEU A 1 125 ? 5.352 9.928 -39.062 1.00 44.78 125 LEU A CA 1
ATOM 998 C C . LEU A 1 125 ? 5.347 9.123 -40.374 1.00 44.78 125 LEU A C 1
ATOM 1000 O O . LEU A 1 125 ? 5.711 9.682 -41.403 1.00 44.78 125 LEU A O 1
ATOM 1004 N N . PHE A 1 126 ? 4.883 7.867 -40.388 1.00 45.72 126 PHE A N 1
ATOM 1005 C CA . PHE A 1 126 ? 4.799 7.080 -41.633 1.00 45.72 126 PHE A CA 1
ATOM 1006 C C . PHE A 1 126 ? 3.378 6.682 -42.056 1.00 45.72 126 PHE A C 1
ATOM 1008 O O . PHE A 1 126 ? 3.200 6.219 -43.178 1.00 45.72 126 PHE A O 1
ATOM 1015 N N . ALA A 1 127 ? 2.359 6.909 -41.221 1.00 41.28 127 ALA A N 1
ATOM 1016 C CA . ALA A 1 127 ? 0.971 6.540 -41.534 1.00 41.28 127 ALA A CA 1
ATOM 1017 C C . ALA A 1 127 ? 0.001 7.733 -41.644 1.00 41.28 127 ALA A C 1
ATOM 1019 O O . ALA A 1 127 ? -1.196 7.523 -41.810 1.00 41.28 127 ALA A O 1
ATOM 1020 N N . GLY A 1 128 ? 0.493 8.976 -41.543 1.00 37.69 128 GLY A N 1
ATOM 1021 C CA . GLY A 1 128 ? -0.351 10.171 -41.417 1.00 37.69 128 GLY A CA 1
ATOM 1022 C C . GLY A 1 128 ? -0.225 11.239 -42.509 1.00 37.69 128 GLY A C 1
ATOM 1023 O O . GLY A 1 128 ? -0.918 12.244 -42.413 1.00 37.69 128 GLY A O 1
ATOM 1024 N N . TYR A 1 129 ? 0.607 11.070 -43.550 1.00 37.38 129 TYR A N 1
ATOM 1025 C CA . TYR A 1 129 ? 0.668 12.062 -44.649 1.00 37.38 129 TYR A CA 1
ATOM 1026 C C . TYR A 1 129 ? -0.477 11.929 -45.668 1.00 37.38 129 TYR A C 1
ATOM 1028 O O . TYR A 1 129 ? -0.494 12.597 -46.697 1.00 37.38 129 TYR A O 1
ATOM 1036 N N . TYR A 1 130 ? -1.467 11.089 -45.372 1.00 42.62 130 TYR A N 1
ATOM 1037 C CA . TYR A 1 130 ? -2.746 11.100 -46.058 1.00 42.62 130 TYR A CA 1
ATOM 1038 C C . TYR A 1 130 ? -3.840 11.268 -45.010 1.00 42.62 130 TYR A C 1
ATOM 1040 O O . TYR A 1 130 ? -4.116 10.347 -44.246 1.00 42.62 130 TYR A O 1
ATOM 1048 N N . SER A 1 131 ? -4.512 12.418 -45.063 1.00 42.22 131 SER A N 1
ATOM 1049 C CA . SER A 1 131 ? -5.797 12.718 -44.409 1.00 42.22 131 SER A CA 1
ATOM 1050 C C . SER A 1 131 ? -5.731 13.434 -43.053 1.00 42.22 131 SER A C 1
ATOM 1052 O O . SER A 1 131 ? -6.137 12.903 -42.027 1.00 42.22 131 SER A O 1
ATOM 1054 N N . CYS A 1 132 ? -5.371 14.716 -43.085 1.00 39.62 132 CYS A N 1
ATOM 1055 C CA . CYS A 1 132 ? -6.239 15.733 -42.487 1.00 39.62 132 CYS A CA 1
ATOM 1056 C C . CYS A 1 132 ? -6.209 16.981 -43.385 1.00 39.62 132 CYS A C 1
ATOM 1058 O O . CYS A 1 132 ? -5.281 17.781 -43.332 1.00 39.62 132 CYS A O 1
ATOM 1060 N N . LEU A 1 133 ? -7.198 17.058 -44.283 1.00 35.34 133 LEU A N 1
ATOM 1061 C CA . LEU A 1 133 ? -7.486 18.181 -45.178 1.00 35.34 133 LEU A CA 1
ATOM 1062 C C . LEU A 1 133 ? -8.292 19.250 -44.414 1.00 35.34 133 LEU A C 1
ATOM 1064 O O . LEU A 1 133 ? -9.457 19.001 -44.090 1.00 35.34 133 LEU A O 1
ATOM 1068 N N . HIS A 1 134 ? -7.706 20.427 -44.193 1.00 35.81 134 HIS A N 1
ATOM 1069 C CA . HIS A 1 134 ? -8.256 21.727 -44.613 1.00 35.81 134 HIS A CA 1
ATOM 1070 C C . HIS A 1 134 ? -7.180 22.809 -44.504 1.00 35.81 134 HIS A C 1
ATOM 1072 O O . HIS A 1 134 ? -6.581 22.926 -43.414 1.00 35.81 134 HIS A O 1
#